Protein AF-A0A356DVW6-F1 (afdb_monomer)

pLDDT: mean 79.83, std 15.51, range [39.25, 96.69]

Secondary structure (DSSP, 8-state):
-HHHHHHHHHHHHHHHHHTT-----PPPPPP-PPPPP-----PPPPPPPPPPPPPPPPPPPPEEEPTTS-HHIIIIISHHHHHHHB--TTT-SEEE---SSS-S----PPP--SSS-S-S---HHHHHHHHHH----SSSS----HHHHHHHHHHH-S-SS--

Structure (mmCIF, N/CA/C/O backbone):
data_AF-A0A356DVW6-F1
#
_entry.id   AF-A0A356DVW6-F1
#
loop_
_atom_site.group_PDB
_atom_site.id
_atom_site.type_symbol
_atom_site.label_atom_id
_atom_site.label_alt_id
_atom_site.label_comp_id
_atom_site.label_asym_id
_atom_site.label_entity_id
_atom_site.label_seq_id
_atom_site.pdbx_PDB_ins_code
_atom_site.Cartn_x
_atom_site.Cartn_y
_atom_site.Cartn_z
_atom_site.occupancy
_atom_site.B_iso_or_equiv
_atom_site.auth_seq_id
_atom_site.auth_comp_id
_atom_site.auth_asym_id
_atom_site.auth_atom_id
_atom_site.pdbx_PDB_model_num
ATOM 1 N N . MET A 1 1 ? 26.347 -46.214 5.905 1.00 57.47 1 MET A N 1
ATOM 2 C CA . MET A 1 1 ? 25.142 -46.327 6.762 1.00 57.47 1 MET A CA 1
ATOM 3 C C . MET A 1 1 ? 25.238 -45.536 8.073 1.00 57.47 1 MET A C 1
ATOM 5 O O . MET A 1 1 ? 24.251 -44.934 8.460 1.00 57.47 1 MET A O 1
ATOM 9 N N . THR A 1 2 ? 26.403 -45.441 8.724 1.00 66.56 2 THR A N 1
ATOM 10 C CA . THR A 1 2 ? 26.584 -44.779 10.038 1.00 66.56 2 THR A CA 1
ATOM 11 C C . THR A 1 2 ? 26.354 -43.258 10.065 1.00 66.56 2 THR A C 1
ATOM 13 O O . THR A 1 2 ? 25.778 -42.752 11.023 1.00 66.56 2 THR A O 1
ATOM 16 N N . LYS A 1 3 ? 26.727 -42.510 9.014 1.00 67.25 3 LYS A N 1
ATOM 17 C CA . LYS A 1 3 ? 26.546 -41.038 8.961 1.00 67.25 3 LYS A CA 1
ATOM 18 C C . LYS A 1 3 ? 25.080 -40.596 8.896 1.00 67.25 3 LYS A C 1
ATOM 20 O O . LYS A 1 3 ? 24.715 -39.588 9.490 1.00 67.25 3 LYS A O 1
ATOM 25 N N . THR A 1 4 ? 24.247 -41.353 8.188 1.00 73.75 4 THR A N 1
ATOM 26 C CA . THR A 1 4 ? 22.813 -41.069 8.054 1.00 73.75 4 THR A CA 1
ATOM 27 C C . THR A 1 4 ? 22.090 -41.325 9.374 1.00 73.75 4 THR A C 1
ATOM 29 O O . THR A 1 4 ? 21.316 -40.487 9.818 1.00 73.75 4 THR A O 1
ATOM 32 N N . VAL A 1 5 ? 22.431 -42.422 10.059 1.00 80.62 5 VAL A N 1
ATOM 33 C CA . VAL A 1 5 ? 21.904 -42.746 11.394 1.00 80.62 5 VAL A CA 1
ATOM 34 C C . VAL A 1 5 ? 22.316 -41.688 12.425 1.00 80.62 5 VAL A C 1
ATOM 36 O O . VAL A 1 5 ? 21.484 -41.249 13.210 1.00 80.62 5 VAL A O 1
ATOM 39 N N . TYR A 1 6 ? 23.559 -41.198 12.375 1.00 82.00 6 TYR A N 1
ATOM 40 C CA . TYR A 1 6 ? 24.027 -40.133 13.270 1.00 82.00 6 TYR A CA 1
ATOM 41 C C . TYR A 1 6 ? 23.313 -38.791 13.034 1.00 82.00 6 TYR A C 1
ATOM 43 O O . TYR A 1 6 ? 22.966 -38.103 13.991 1.00 82.00 6 TYR A O 1
ATOM 51 N N . ARG A 1 7 ? 23.013 -38.440 11.773 1.00 81.25 7 ARG A N 1
ATOM 52 C CA . ARG A 1 7 ? 22.201 -37.251 11.450 1.00 81.25 7 ARG A CA 1
ATOM 53 C C . ARG A 1 7 ? 20.785 -37.356 12.014 1.00 81.25 7 ARG A C 1
ATOM 55 O O . ARG A 1 7 ? 20.313 -36.388 12.597 1.00 81.25 7 ARG A O 1
ATOM 62 N N . TYR A 1 8 ? 20.142 -38.518 11.901 1.00 85.56 8 TYR A N 1
ATOM 63 C CA . TYR A 1 8 ? 18.812 -38.723 12.482 1.00 85.56 8 TYR A CA 1
ATOM 64 C C . TYR A 1 8 ? 18.825 -38.681 14.015 1.00 85.56 8 TYR A C 1
ATOM 66 O O . TYR A 1 8 ? 17.925 -38.090 14.604 1.00 85.56 8 TYR A O 1
ATOM 74 N N . LEU A 1 9 ? 19.860 -39.229 14.661 1.00 86.38 9 LEU A N 1
ATOM 75 C CA . LEU A 1 9 ? 20.010 -39.162 16.119 1.00 86.38 9 LEU A CA 1
ATOM 76 C C . LEU A 1 9 ? 20.205 -37.725 16.625 1.00 86.38 9 LEU A C 1
ATOM 78 O O . LEU A 1 9 ? 19.603 -37.356 17.629 1.00 86.38 9 LEU A O 1
ATOM 82 N N . ILE A 1 10 ? 20.981 -36.897 15.915 1.00 86.62 10 ILE A N 1
ATOM 83 C CA . ILE A 1 10 ? 21.149 -35.477 16.268 1.00 86.62 10 ILE A CA 1
ATOM 84 C C . ILE A 1 10 ? 19.837 -34.707 16.094 1.00 86.62 10 ILE A C 1
ATOM 86 O O . ILE A 1 10 ? 19.467 -33.929 16.971 1.00 86.62 10 ILE A O 1
ATOM 90 N N . SER A 1 11 ? 19.112 -34.933 14.993 1.00 83.31 11 SER A N 1
ATOM 91 C CA . SER A 1 11 ? 17.815 -34.284 14.772 1.00 83.31 11 SER A CA 1
ATOM 92 C C . SER A 1 11 ? 16.787 -34.678 15.838 1.00 83.31 11 SER A C 1
ATOM 94 O O . SER A 1 11 ? 16.086 -33.808 16.347 1.00 83.31 11 SER A O 1
ATOM 96 N N . LEU A 1 12 ? 16.737 -35.957 16.232 1.00 87.00 12 LEU A N 1
ATOM 97 C CA . LEU A 1 12 ? 15.859 -36.437 17.304 1.00 87.00 12 LEU A CA 1
ATOM 98 C C . LEU A 1 12 ? 16.210 -35.797 18.658 1.00 87.00 12 LEU A C 1
ATOM 100 O O . LEU A 1 12 ? 15.318 -35.362 19.383 1.00 87.00 12 LEU A O 1
ATOM 104 N N . ALA A 1 13 ? 17.504 -35.703 18.981 1.00 86.06 13 ALA A N 1
ATOM 105 C CA . ALA A 1 13 ? 17.971 -35.086 20.219 1.00 86.06 13 ALA A CA 1
ATOM 106 C C . ALA A 1 13 ? 17.605 -33.596 20.292 1.00 86.06 13 ALA A C 1
ATOM 108 O O . ALA A 1 13 ? 17.179 -33.125 21.342 1.00 86.06 13 ALA A O 1
ATOM 109 N N . MET A 1 14 ? 17.704 -32.867 19.176 1.00 83.06 14 MET A N 1
ATOM 110 C CA . MET A 1 14 ? 17.333 -31.452 19.129 1.00 83.06 14 MET A CA 1
ATOM 111 C C . MET A 1 14 ? 15.823 -31.259 19.359 1.00 83.06 14 MET A C 1
ATOM 113 O O . MET A 1 14 ? 15.439 -30.411 20.154 1.00 83.06 14 MET A O 1
ATOM 117 N N . ILE A 1 15 ? 14.969 -32.095 18.757 1.00 82.75 15 ILE A N 1
ATOM 118 C CA . ILE A 1 15 ? 13.504 -32.029 18.930 1.00 82.75 15 ILE A CA 1
ATOM 119 C C . ILE A 1 15 ? 13.087 -32.303 20.386 1.00 82.75 15 ILE A C 1
ATOM 121 O O . ILE A 1 15 ? 12.204 -31.626 20.908 1.00 82.75 15 ILE A O 1
ATOM 125 N N . LEU A 1 16 ? 13.747 -33.249 21.063 1.00 79.56 16 LEU A N 1
ATOM 126 C CA . LEU A 1 16 ? 13.478 -33.554 22.474 1.00 79.56 16 LEU A CA 1
ATOM 127 C C . LEU A 1 16 ? 13.781 -32.362 23.395 1.00 79.56 16 LEU A C 1
ATOM 129 O O . LEU A 1 16 ? 12.999 -32.091 24.304 1.00 79.56 16 LEU A O 1
ATOM 133 N N . ILE A 1 17 ? 14.853 -31.610 23.123 1.00 79.19 17 ILE A N 1
ATOM 134 C CA . ILE A 1 17 ? 15.243 -30.431 23.917 1.00 79.19 17 ILE A CA 1
ATOM 135 C C . ILE A 1 17 ? 14.215 -29.294 23.788 1.00 79.19 17 ILE A C 1
ATOM 137 O O . ILE A 1 17 ? 13.972 -28.584 24.758 1.00 79.19 17 ILE A O 1
ATOM 141 N N . LEU A 1 18 ? 13.567 -29.133 22.628 1.00 73.62 18 LEU A N 1
ATOM 142 C CA . LEU A 1 18 ? 12.554 -28.084 22.444 1.00 73.62 18 LEU A CA 1
ATOM 143 C C . LEU A 1 18 ? 11.222 -28.382 23.158 1.00 73.62 18 LEU A C 1
ATOM 145 O O . LEU A 1 18 ? 10.417 -27.474 23.344 1.00 73.62 18 LEU A O 1
ATOM 149 N N . SER A 1 19 ? 10.974 -29.628 23.574 1.00 68.94 19 SER A N 1
ATOM 150 C CA . SER A 1 19 ? 9.682 -30.037 24.149 1.00 68.94 19 SER A CA 1
ATOM 151 C C . SER A 1 19 ? 9.539 -29.821 25.665 1.00 68.94 19 SER A C 1
ATOM 153 O O . SER A 1 19 ? 8.446 -29.995 26.197 1.00 68.94 19 SER A O 1
ATOM 155 N N . THR A 1 20 ? 10.596 -29.400 26.373 1.00 65.00 20 THR A N 1
ATOM 156 C CA . THR A 1 20 ? 10.575 -29.238 27.842 1.00 65.00 20 THR A CA 1
ATOM 157 C C . THR A 1 20 ? 10.182 -27.837 28.327 1.00 65.00 20 THR A C 1
ATOM 159 O O . THR A 1 20 ? 10.237 -27.578 29.521 1.00 65.00 20 THR A O 1
ATOM 162 N N . ALA A 1 21 ? 9.780 -26.918 27.443 1.00 55.66 21 ALA A N 1
ATOM 163 C CA . ALA A 1 21 ? 9.485 -25.523 27.803 1.00 55.66 21 ALA A CA 1
ATOM 164 C C . ALA A 1 21 ? 8.009 -25.255 28.168 1.00 55.66 21 ALA A C 1
ATOM 166 O O . ALA A 1 21 ? 7.517 -24.144 27.985 1.00 55.66 21 ALA A O 1
ATOM 167 N N . CYS A 1 22 ? 7.285 -26.256 28.671 1.00 60.22 22 CYS A N 1
ATOM 168 C CA . CYS A 1 22 ? 5.907 -26.078 29.127 1.00 60.22 22 CYS A CA 1
ATOM 169 C C . CYS A 1 22 ? 5.765 -26.563 30.573 1.00 60.22 22 CYS A C 1
ATOM 171 O O . CYS A 1 22 ? 5.212 -27.626 30.841 1.00 60.22 22 CYS A O 1
ATOM 173 N N . GLU A 1 23 ? 6.305 -25.784 31.511 1.00 64.88 23 GLU A N 1
ATOM 174 C CA . GLU A 1 23 ? 5.979 -25.927 32.929 1.00 64.88 23 GLU A CA 1
ATOM 175 C C . GLU A 1 23 ? 4.848 -24.948 33.284 1.00 64.88 23 GLU A C 1
ATOM 177 O O . GLU A 1 23 ? 4.983 -23.743 33.049 1.00 64.88 23 GLU A O 1
ATOM 182 N N . PRO A 1 24 ? 3.714 -25.425 33.828 1.00 55.06 24 PRO A N 1
ATOM 183 C CA . PRO A 1 24 ? 2.666 -24.546 34.321 1.00 55.06 24 PRO A CA 1
ATOM 184 C C . PRO A 1 24 ? 3.106 -23.873 35.628 1.00 55.06 24 PRO A C 1
ATOM 186 O O . PRO A 1 24 ? 3.535 -24.530 36.576 1.00 55.06 24 PRO A O 1
ATOM 189 N N . LEU A 1 25 ? 2.952 -22.548 35.692 1.00 51.50 25 LEU A N 1
ATOM 190 C CA . LEU A 1 25 ? 3.104 -21.751 36.910 1.00 51.50 25 LEU A CA 1
ATOM 191 C C . LEU A 1 25 ? 2.104 -22.229 37.976 1.00 51.50 25 LEU A C 1
ATOM 193 O O . LEU A 1 25 ? 0.905 -21.964 37.884 1.00 51.50 25 LEU A O 1
ATOM 197 N N . ALA A 1 26 ? 2.598 -22.920 39.003 1.00 51.06 26 ALA A N 1
ATOM 198 C CA . ALA A 1 26 ? 1.823 -23.235 40.194 1.00 51.06 26 ALA A CA 1
ATOM 199 C C . ALA A 1 26 ? 1.551 -21.945 40.990 1.00 51.06 26 ALA A C 1
ATOM 201 O O . ALA A 1 26 ? 2.475 -21.301 41.490 1.00 51.06 26 ALA A O 1
ATOM 202 N N . GLN A 1 27 ? 0.276 -21.563 41.112 1.00 56.81 27 GLN A N 1
ATOM 203 C CA . GLN A 1 27 ? -0.159 -20.513 42.035 1.00 56.81 27 GLN A CA 1
ATOM 204 C C . GLN A 1 27 ? 0.054 -20.962 43.490 1.00 56.81 27 GLN A C 1
ATOM 206 O O . GLN A 1 27 ? -0.269 -22.105 43.828 1.00 56.81 27 GLN A O 1
ATOM 211 N N . PRO A 1 28 ? 0.540 -20.083 44.382 1.00 45.66 28 PRO A N 1
ATOM 212 C CA . PRO A 1 28 ? 0.605 -20.394 45.800 1.00 45.66 28 PRO A CA 1
ATOM 213 C C . PRO A 1 28 ? -0.814 -20.493 46.374 1.00 45.66 28 PRO A C 1
ATOM 215 O O . PRO A 1 28 ? -1.584 -19.534 46.364 1.00 45.66 28 PRO A O 1
ATOM 218 N N . VAL A 1 29 ? -1.150 -21.679 46.881 1.00 45.31 29 VAL A N 1
ATOM 219 C CA . VAL A 1 29 ? -2.338 -21.922 47.702 1.00 45.31 29 VAL A CA 1
ATOM 220 C C . VAL A 1 29 ? -2.224 -21.152 49.014 1.00 45.31 29 VAL A C 1
ATOM 222 O O . VAL A 1 29 ? -1.247 -21.258 49.753 1.00 45.31 29 VAL A O 1
ATOM 225 N N . GLN A 1 30 ? -3.258 -20.364 49.279 1.00 45.75 30 GLN A N 1
ATOM 226 C CA . GLN A 1 30 ? -3.458 -19.570 50.479 1.00 45.75 30 GLN A CA 1
ATOM 227 C C . GLN A 1 30 ? -3.636 -20.488 51.696 1.00 45.75 30 GLN A C 1
ATOM 229 O O . GLN A 1 30 ? -4.574 -21.281 51.756 1.00 45.75 30 GLN A O 1
ATOM 234 N N . SER A 1 31 ? -2.734 -20.380 52.672 1.00 39.25 31 SER A N 1
ATOM 235 C CA . SER A 1 31 ? -2.831 -21.100 53.942 1.00 39.25 31 SER A CA 1
ATOM 236 C C . SER A 1 31 ? -4.092 -20.690 54.702 1.00 39.25 31 SER A C 1
ATOM 238 O O . SER A 1 31 ? -4.245 -19.540 55.114 1.00 39.25 31 SER A O 1
ATOM 240 N N . THR A 1 32 ? -4.981 -21.655 54.925 1.00 45.78 32 THR A N 1
ATOM 241 C CA . THR A 1 32 ? -6.030 -21.591 55.942 1.00 45.78 32 THR A CA 1
ATOM 242 C C . THR A 1 32 ? -5.370 -21.473 57.315 1.00 45.78 32 THR A C 1
ATOM 244 O O . THR A 1 32 ? -4.690 -22.394 57.765 1.00 45.78 32 THR A O 1
ATOM 247 N N . VAL A 1 33 ? -5.541 -20.329 57.978 1.00 42.81 33 VAL A N 1
ATOM 248 C CA . VAL A 1 33 ? -5.127 -20.140 59.371 1.00 42.81 33 VAL A CA 1
ATOM 249 C C . VAL A 1 33 ? -6.218 -20.690 60.286 1.00 42.81 33 VAL A C 1
ATOM 251 O O . VAL A 1 33 ? -7.367 -20.255 60.248 1.00 42.81 33 VAL A O 1
ATOM 254 N N . THR A 1 34 ? -5.823 -21.663 61.101 1.00 45.81 34 THR A N 1
ATOM 255 C CA . THR A 1 34 ? -6.545 -22.217 62.247 1.00 45.81 34 THR A CA 1
ATOM 256 C C . THR A 1 34 ? -6.929 -21.118 63.242 1.00 45.81 34 THR A C 1
ATOM 258 O O . THR A 1 34 ? -6.066 -20.395 63.735 1.00 45.81 34 THR A O 1
ATOM 261 N N . VAL A 1 35 ? -8.219 -21.024 63.564 1.00 47.69 35 VAL A N 1
ATOM 262 C CA . VAL A 1 35 ? -8.774 -20.168 64.626 1.00 47.69 35 VAL A CA 1
ATOM 263 C C . VAL A 1 35 ? -8.683 -20.904 65.970 1.00 47.69 35 VAL A C 1
ATOM 265 O O . VAL A 1 35 ? -9.216 -22.011 66.059 1.00 47.69 35 VAL A O 1
ATOM 268 N N . PRO A 1 36 ? -8.060 -20.332 67.021 1.00 44.75 36 PRO A N 1
ATOM 269 C CA . PRO A 1 36 ? -8.249 -20.780 68.389 1.00 44.75 36 PRO A CA 1
ATOM 270 C C . PRO A 1 36 ? -9.377 -20.011 69.093 1.00 44.75 36 PRO A C 1
ATOM 272 O O . PRO A 1 36 ? -9.767 -18.903 68.733 1.00 44.75 36 PRO A O 1
ATOM 275 N N . GLU A 1 37 ? -9.892 -20.691 70.103 1.00 45.91 37 GLU A N 1
ATOM 276 C CA . GLU A 1 37 ? -11.149 -20.528 70.818 1.00 45.91 37 GLU A CA 1
ATOM 277 C C . GLU A 1 37 ? -11.216 -19.337 71.800 1.00 45.91 37 GLU A C 1
ATOM 279 O O . GLU A 1 37 ? -10.254 -19.023 72.492 1.00 45.91 37 GLU A O 1
ATOM 284 N N . ALA A 1 38 ? -12.410 -18.730 71.842 1.00 47.41 38 ALA A N 1
ATOM 285 C CA . ALA A 1 38 ? -13.109 -18.009 72.919 1.00 47.41 38 ALA A CA 1
ATOM 286 C C . ALA A 1 38 ? -12.361 -17.066 73.897 1.00 47.41 38 ALA A C 1
ATOM 288 O O . ALA A 1 38 ? -11.674 -17.496 74.821 1.00 47.41 38 ALA A O 1
ATOM 289 N N . ALA A 1 39 ? -12.738 -15.778 73.847 1.00 40.53 39 ALA A N 1
ATOM 290 C CA . ALA A 1 39 ? -12.848 -14.900 75.020 1.00 40.53 39 ALA A CA 1
ATOM 291 C C . ALA A 1 39 ? -14.025 -13.900 74.857 1.00 40.53 39 ALA A C 1
ATOM 293 O O . ALA A 1 39 ? -14.335 -13.478 73.747 1.00 40.53 39 ALA A O 1
ATOM 294 N N . LEU A 1 40 ? -14.689 -13.597 75.982 1.00 49.38 40 LEU A N 1
ATOM 295 C CA . LEU A 1 40 ? -15.934 -12.825 76.212 1.00 49.38 40 LEU A CA 1
ATOM 296 C C . LEU A 1 40 ? -16.008 -11.422 75.540 1.00 49.38 40 LEU A C 1
ATOM 298 O O . LEU A 1 40 ? -14.968 -10.838 75.241 1.00 49.38 40 LEU A O 1
ATOM 302 N N . PRO A 1 41 ? -17.215 -10.833 75.358 1.00 47.81 41 PRO A N 1
ATOM 303 C CA . PRO A 1 41 ? -17.428 -9.660 74.519 1.00 47.81 41 PRO A CA 1
ATOM 304 C C . PRO A 1 41 ? -17.046 -8.355 75.229 1.00 47.81 41 PRO A C 1
ATOM 306 O O . PRO A 1 41 ? -17.523 -8.060 76.324 1.00 47.81 41 PRO A O 1
ATOM 309 N N . THR A 1 42 ? -16.247 -7.541 74.545 1.00 55.47 42 THR A N 1
ATOM 310 C CA . THR A 1 42 ? -16.133 -6.098 74.785 1.00 55.47 42 THR A CA 1
ATOM 311 C C . THR A 1 42 ? -16.852 -5.406 73.632 1.00 55.47 42 THR A C 1
ATOM 313 O O . THR A 1 42 ? -16.581 -5.720 72.470 1.00 55.47 42 THR A O 1
ATOM 316 N N . GLU A 1 43 ? -17.793 -4.510 73.939 1.00 58.78 43 GLU A N 1
ATOM 317 C CA . GLU A 1 43 ? -18.569 -3.792 72.925 1.00 58.78 43 GLU A CA 1
ATOM 318 C C . GLU A 1 43 ? -17.649 -3.041 71.957 1.00 58.78 43 GLU A C 1
ATOM 320 O O . GLU A 1 43 ? -16.852 -2.184 72.342 1.00 58.78 43 GLU A O 1
ATOM 325 N N . THR A 1 44 ? -17.747 -3.422 70.686 1.00 64.06 44 THR A N 1
ATOM 326 C CA . THR A 1 44 ? -17.042 -2.807 69.563 1.00 64.06 44 THR A CA 1
ATOM 327 C C . THR A 1 44 ? -17.902 -1.657 69.037 1.00 64.06 44 THR A C 1
ATOM 329 O O . THR A 1 44 ? -19.084 -1.887 68.779 1.00 64.06 44 THR A O 1
ATOM 332 N N . PRO A 1 45 ? -17.363 -0.435 68.867 1.00 60.47 45 PRO A N 1
ATOM 333 C CA . PRO A 1 45 ? -18.106 0.640 68.223 1.00 60.47 45 PRO A CA 1
ATOM 334 C C . PRO A 1 45 ? -18.450 0.247 66.782 1.00 60.47 45 PRO A C 1
ATOM 336 O O . PRO A 1 45 ? -17.621 -0.310 66.061 1.00 60.47 45 PRO A O 1
ATOM 339 N N . GLU A 1 46 ? -19.691 0.525 66.391 1.00 69.06 46 GLU A N 1
ATOM 340 C CA . GLU A 1 46 ? -20.249 0.243 65.069 1.00 69.06 46 GLU A CA 1
ATOM 341 C C . GLU A 1 46 ? -19.324 0.777 63.953 1.00 69.06 46 GLU A C 1
ATOM 343 O O . GLU A 1 46 ? -18.902 1.937 64.011 1.00 69.06 46 GLU A O 1
ATOM 348 N N . PRO A 1 47 ? -18.948 -0.045 62.952 1.00 65.25 47 PRO A N 1
ATOM 349 C CA . PRO A 1 47 ? -18.050 0.391 61.894 1.00 65.25 47 PRO A CA 1
ATOM 350 C C . PRO A 1 47 ? -18.741 1.441 61.020 1.00 65.25 47 PRO A C 1
ATOM 352 O O . PRO A 1 47 ? -19.720 1.157 60.332 1.00 65.25 47 PRO A O 1
ATOM 355 N N . THR A 1 48 ? -18.199 2.658 61.016 1.00 73.31 48 THR A N 1
ATOM 356 C CA . THR A 1 48 ? -18.595 3.716 60.082 1.00 73.31 48 THR A CA 1
ATOM 357 C C . THR A 1 48 ? -18.438 3.214 58.639 1.00 73.31 48 THR A C 1
ATOM 359 O O . THR A 1 48 ? -17.350 2.745 58.286 1.00 73.31 48 THR A O 1
ATOM 362 N N . PRO A 1 49 ? -19.468 3.315 57.776 1.00 69.69 49 PRO A N 1
ATOM 363 C CA . PRO A 1 49 ? -19.354 2.913 56.381 1.00 69.69 49 PRO A CA 1
ATOM 364 C C . PRO A 1 49 ? -18.320 3.792 55.671 1.00 69.69 49 PRO A C 1
ATOM 366 O O . PRO A 1 49 ? -18.448 5.016 55.617 1.00 69.69 49 PRO A O 1
ATOM 369 N N . ILE A 1 50 ? -17.275 3.162 55.136 1.00 76.38 50 ILE A N 1
ATOM 370 C CA . ILE A 1 50 ? -16.264 3.834 54.320 1.00 76.38 50 ILE A CA 1
ATOM 371 C C . ILE A 1 50 ? -16.931 4.188 52.979 1.00 76.38 50 ILE A C 1
ATOM 373 O O . ILE A 1 50 ? -17.481 3.289 52.336 1.00 76.38 50 ILE A O 1
ATOM 377 N N . PRO A 1 51 ? -16.919 5.460 52.537 1.00 76.12 51 PRO A N 1
ATOM 378 C CA . PRO A 1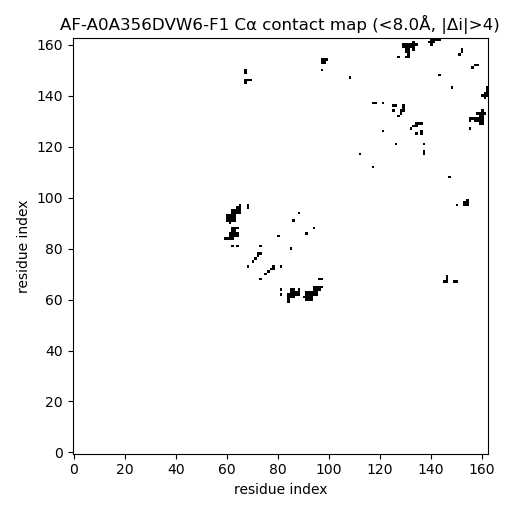 51 ? -17.436 5.812 51.222 1.00 76.12 51 PRO A CA 1
ATOM 379 C C . PRO A 1 51 ? -16.617 5.092 50.138 1.00 76.12 51 PRO A C 1
ATOM 381 O O . PRO A 1 51 ? -15.395 4.981 50.276 1.00 76.12 51 PRO A O 1
ATOM 384 N N . PRO A 1 52 ? -17.250 4.596 49.060 1.00 74.69 52 PRO A N 1
ATOM 385 C CA . PRO A 1 52 ? -16.520 3.943 47.984 1.00 74.69 52 PRO A CA 1
ATOM 386 C C . PRO A 1 52 ? -15.506 4.924 47.383 1.00 74.69 52 PRO A C 1
ATOM 388 O O . PRO A 1 52 ? -15.862 6.026 46.964 1.00 74.69 52 PRO A O 1
ATOM 391 N N . ILE A 1 53 ? -14.233 4.525 47.353 1.00 77.75 53 ILE A N 1
ATOM 392 C CA . ILE A 1 53 ? -13.195 5.243 46.609 1.00 77.75 53 ILE A CA 1
ATOM 393 C C . ILE A 1 53 ? -13.542 5.127 45.119 1.00 77.75 53 ILE A C 1
ATOM 395 O O . ILE A 1 53 ? -13.751 4.006 44.648 1.00 77.75 53 ILE A O 1
ATOM 399 N N . PRO A 1 54 ? -13.607 6.238 44.359 1.00 74.06 54 PRO A N 1
ATOM 400 C CA . PRO A 1 54 ? -13.816 6.158 42.922 1.00 74.06 54 PRO A CA 1
ATOM 401 C C . PRO A 1 54 ? -12.650 5.390 42.292 1.00 74.06 54 PRO A C 1
ATOM 403 O O . PRO A 1 54 ? -11.495 5.808 42.371 1.00 74.06 54 PRO A O 1
ATOM 406 N N . THR A 1 55 ? -12.946 4.244 41.683 1.00 78.19 55 THR A N 1
ATOM 407 C CA . THR A 1 55 ? -11.980 3.514 40.861 1.00 78.19 55 THR A CA 1
ATOM 408 C C . THR A 1 55 ? -11.741 4.310 39.574 1.00 78.19 55 THR A C 1
ATOM 410 O O . THR A 1 55 ? -12.723 4.716 38.942 1.00 78.19 55 THR A O 1
ATOM 413 N N . PRO A 1 56 ? -10.482 4.560 39.162 1.00 70.56 56 PRO A N 1
ATOM 414 C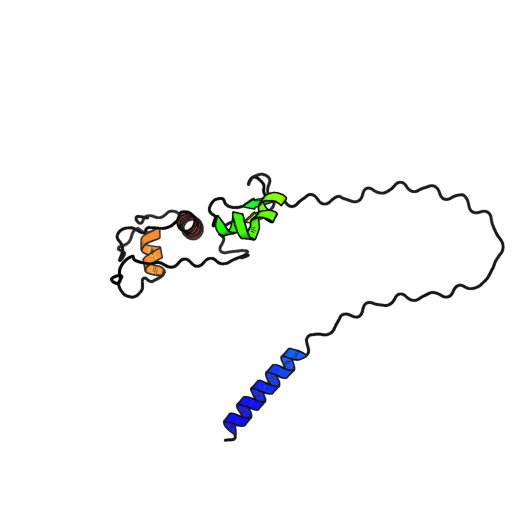 CA . PRO A 1 56 ? -10.198 5.176 37.871 1.00 70.56 56 PRO A CA 1
ATOM 415 C C . PRO A 1 56 ? -10.864 4.359 36.763 1.00 70.56 56 PRO A C 1
ATOM 417 O O . PRO A 1 56 ? -10.582 3.175 36.602 1.00 70.56 56 PRO A O 1
ATOM 420 N N . THR A 1 57 ? -11.790 4.974 36.032 1.00 77.94 57 THR A N 1
ATOM 421 C CA . THR A 1 57 ? -12.367 4.368 34.830 1.00 77.94 57 THR A CA 1
ATOM 422 C C . THR A 1 57 ? -11.374 4.595 33.699 1.00 77.94 57 THR A C 1
ATOM 424 O O . THR A 1 57 ? -11.089 5.748 33.370 1.00 77.94 57 THR A O 1
ATOM 427 N N . GLU A 1 58 ? -10.806 3.526 33.139 1.00 74.12 58 GLU A N 1
ATOM 428 C CA . GLU A 1 58 ? -9.930 3.644 31.972 1.00 74.12 58 GLU A CA 1
ATOM 429 C C . GLU A 1 58 ? -10.711 4.242 30.798 1.00 74.12 58 GLU A C 1
ATOM 431 O O . GLU A 1 58 ? -11.811 3.798 30.459 1.00 74.12 58 GLU A O 1
ATOM 436 N N . ALA A 1 59 ? -10.154 5.294 30.201 1.00 77.25 59 ALA A N 1
ATOM 437 C CA . ALA A 1 59 ? -10.734 5.906 29.018 1.00 77.25 59 ALA A CA 1
ATOM 438 C C . ALA A 1 59 ? -10.608 4.947 27.820 1.00 77.25 59 ALA A C 1
ATOM 440 O O . ALA A 1 59 ? -9.585 4.269 27.690 1.00 77.25 59 ALA A O 1
ATOM 441 N N . PRO A 1 60 ? -11.609 4.897 26.923 1.00 79.62 60 PRO A N 1
ATOM 442 C CA . PRO A 1 60 ? -11.551 4.029 25.756 1.00 79.62 60 PRO A CA 1
ATOM 443 C C . PRO A 1 60 ? -10.394 4.434 24.836 1.00 79.62 60 PRO A C 1
ATOM 445 O O . PRO A 1 60 ? -10.166 5.619 24.578 1.00 79.62 60 PRO A O 1
ATOM 448 N N . VAL A 1 61 ? -9.672 3.436 24.326 1.00 89.19 61 VAL A N 1
ATOM 449 C CA . VAL A 1 61 ? -8.574 3.636 23.376 1.00 89.19 61 VAL A CA 1
ATOM 450 C C . VAL A 1 61 ? -9.137 4.155 22.053 1.00 89.19 61 VAL A C 1
ATOM 452 O O . VAL A 1 61 ? -10.010 3.524 21.456 1.00 89.19 61 VAL A O 1
ATOM 455 N N . LYS A 1 62 ? -8.613 5.299 21.599 1.00 94.31 62 LYS A N 1
ATOM 456 C CA . LYS A 1 62 ? -8.956 5.927 20.319 1.00 94.31 62 LYS A CA 1
ATOM 457 C C . LYS A 1 62 ? -7.861 5.664 19.288 1.00 94.31 62 LYS A C 1
ATOM 459 O O . LYS A 1 62 ? -6.713 6.070 19.487 1.00 94.31 62 LYS A O 1
ATOM 464 N N . VAL A 1 63 ? -8.231 5.038 18.178 1.00 94.50 63 VAL A N 1
ATOM 465 C CA . VAL A 1 63 ? -7.340 4.673 17.073 1.00 94.50 63 VAL A CA 1
ATOM 466 C C . VAL A 1 63 ? -7.783 5.402 15.813 1.00 94.50 63 VAL A C 1
ATOM 468 O O . VAL A 1 63 ? -8.956 5.373 15.442 1.00 94.50 63 VAL A O 1
ATOM 471 N N . TRP A 1 64 ? -6.841 6.052 15.144 1.00 95.50 64 TRP A N 1
ATOM 472 C CA . TRP A 1 64 ? -7.059 6.564 13.800 1.00 95.50 64 TRP A CA 1
ATOM 473 C C . TRP A 1 64 ? -6.599 5.535 12.773 1.00 95.50 64 TRP A C 1
ATOM 475 O O . TRP A 1 64 ? -5.486 5.015 12.860 1.00 95.50 64 TRP A O 1
ATOM 485 N N . PHE A 1 65 ? -7.458 5.261 11.799 1.00 93.25 65 PHE A N 1
ATOM 486 C CA . PHE A 1 65 ? -7.185 4.349 10.696 1.00 93.25 65 PHE A CA 1
ATOM 487 C C . PHE A 1 65 ? -6.872 5.172 9.451 1.00 93.25 65 PHE A C 1
ATOM 489 O O . PHE A 1 65 ? -7.664 6.030 9.060 1.00 93.25 65 PHE A O 1
ATOM 496 N N . GLU A 1 66 ? -5.715 4.926 8.841 1.00 92.31 66 GLU A N 1
ATOM 497 C CA . GLU A 1 66 ? -5.324 5.574 7.594 1.00 92.31 66 GLU A CA 1
ATOM 498 C C . GLU A 1 66 ? -6.378 5.274 6.505 1.00 92.31 66 GLU A C 1
ATOM 500 O O . GLU A 1 66 ? -6.609 4.103 6.192 1.00 92.31 66 GLU A O 1
ATOM 505 N N . PRO A 1 67 ? -7.013 6.293 5.889 1.00 90.25 67 PRO A N 1
ATOM 506 C CA . PRO A 1 67 ? -8.098 6.090 4.921 1.00 90.25 67 PRO A CA 1
ATOM 507 C C . PRO A 1 67 ? -7.695 5.319 3.665 1.00 90.25 67 PRO A C 1
ATOM 509 O O . PRO A 1 67 ? -8.552 4.875 2.910 1.00 90.25 67 PRO A O 1
ATOM 512 N N . ALA A 1 68 ? -6.392 5.218 3.405 1.00 90.06 68 ALA A N 1
ATOM 513 C CA . ALA A 1 68 ? -5.863 4.490 2.269 1.00 90.06 68 ALA A CA 1
ATOM 514 C C . ALA A 1 68 ? -5.585 3.009 2.562 1.00 90.06 68 ALA A C 1
ATOM 516 O O . ALA A 1 68 ? -5.105 2.309 1.673 1.00 90.06 68 ALA A O 1
ATOM 517 N N . LEU A 1 69 ? -5.859 2.519 3.776 1.00 91.00 69 LEU A N 1
ATOM 518 C CA . LEU A 1 69 ? -5.808 1.087 4.072 1.00 91.00 69 LEU A CA 1
ATOM 519 C C . LEU A 1 69 ? -6.804 0.310 3.196 1.00 91.00 69 LEU A C 1
ATOM 521 O O . LEU A 1 69 ? -7.809 0.878 2.765 1.00 91.00 69 LEU A O 1
ATOM 525 N N . PRO A 1 70 ? -6.554 -0.985 2.928 1.00 89.19 70 PRO A N 1
ATOM 526 C CA . PRO A 1 70 ? -7.463 -1.788 2.120 1.00 89.19 70 PRO A CA 1
ATOM 527 C C . PRO A 1 70 ? -8.867 -1.805 2.733 1.00 89.19 70 PRO A C 1
ATOM 529 O O . PRO A 1 70 ? -9.021 -2.141 3.906 1.00 89.19 70 PRO A O 1
ATOM 532 N N . ASN A 1 71 ? -9.897 -1.493 1.942 1.00 88.38 71 ASN A N 1
ATOM 533 C CA . ASN A 1 71 ? -11.279 -1.493 2.443 1.00 88.38 71 ASN A CA 1
ATOM 534 C C . ASN A 1 71 ? -11.689 -2.861 2.992 1.00 88.38 71 ASN A C 1
ATOM 536 O O . ASN A 1 71 ? -12.36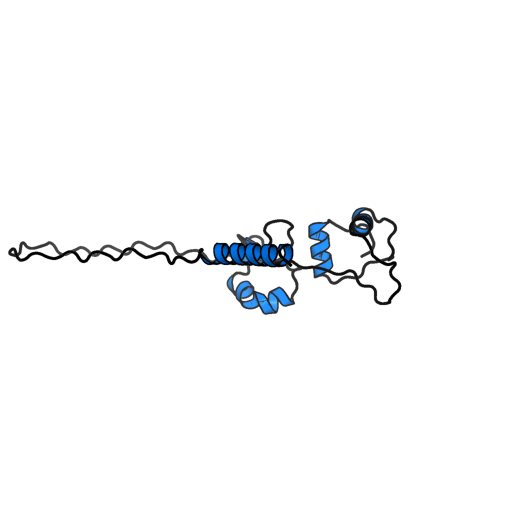4 -2.926 4.006 1.00 88.38 71 ASN A O 1
ATOM 540 N N . ASP A 1 72 ? -11.219 -3.947 2.378 1.00 88.44 72 ASP A N 1
ATOM 541 C CA . ASP A 1 72 ? -11.457 -5.311 2.861 1.00 88.44 72 ASP A CA 1
ATOM 542 C C . ASP A 1 72 ? -10.967 -5.507 4.310 1.00 88.44 72 ASP A C 1
ATOM 544 O O . ASP A 1 72 ? -11.666 -6.085 5.138 1.00 88.44 72 ASP A O 1
ATOM 548 N N . LEU A 1 73 ? -9.820 -4.914 4.667 1.00 88.38 73 LEU A N 1
ATOM 549 C CA . LEU A 1 73 ? -9.301 -4.941 6.036 1.00 88.38 73 LEU A CA 1
ATOM 550 C C . LEU A 1 73 ? -10.200 -4.148 6.995 1.00 88.38 73 LEU A C 1
ATOM 552 O O . LEU A 1 73 ? -10.483 -4.612 8.096 1.00 88.38 73 LEU A O 1
ATOM 556 N N . LEU A 1 74 ? -10.633 -2.949 6.598 1.00 90.62 74 LEU A N 1
ATOM 557 C CA . LEU A 1 74 ? -11.429 -2.064 7.456 1.00 90.62 74 LEU A CA 1
ATOM 558 C C . LEU A 1 74 ? -12.876 -2.546 7.623 1.00 90.62 74 LEU A C 1
ATOM 560 O O . LEU A 1 74 ? -13.437 -2.439 8.711 1.00 90.62 74 LEU A O 1
ATOM 564 N N . GLU A 1 75 ? -13.477 -3.073 6.558 1.00 91.19 75 GLU A N 1
ATOM 565 C CA . GLU A 1 75 ? -14.895 -3.433 6.502 1.00 91.19 75 GLU A CA 1
ATOM 566 C C . GLU A 1 75 ? -15.172 -4.894 6.865 1.00 91.19 75 GLU A C 1
ATOM 568 O O . GLU A 1 75 ? -16.293 -5.190 7.281 1.00 91.19 75 GLU A O 1
ATOM 573 N N . ASN A 1 76 ? -14.185 -5.793 6.764 1.00 89.94 76 ASN A N 1
ATOM 574 C CA . ASN A 1 76 ? -14.364 -7.205 7.113 1.00 89.94 76 ASN A CA 1
ATOM 575 C C . ASN A 1 76 ? -13.602 -7.568 8.390 1.00 89.94 76 ASN A C 1
ATOM 577 O O . ASN A 1 76 ? -14.222 -7.855 9.414 1.00 89.94 76 ASN A O 1
ATOM 581 N N . GLU A 1 77 ? -12.272 -7.503 8.363 1.00 89.19 77 GLU A N 1
ATOM 582 C CA . GLU A 1 77 ? -11.428 -8.004 9.459 1.00 89.19 77 GLU A CA 1
ATOM 583 C C . GLU A 1 77 ? -11.480 -7.108 10.707 1.00 89.19 77 GLU A C 1
ATOM 585 O O . GLU A 1 77 ? -11.601 -7.589 11.835 1.00 89.19 77 GLU A O 1
ATOM 590 N N . LEU A 1 78 ? -11.419 -5.786 10.520 1.00 91.19 78 LEU A N 1
ATOM 591 C CA . LEU A 1 78 ? -11.337 -4.807 11.608 1.00 91.19 78 LEU A CA 1
ATOM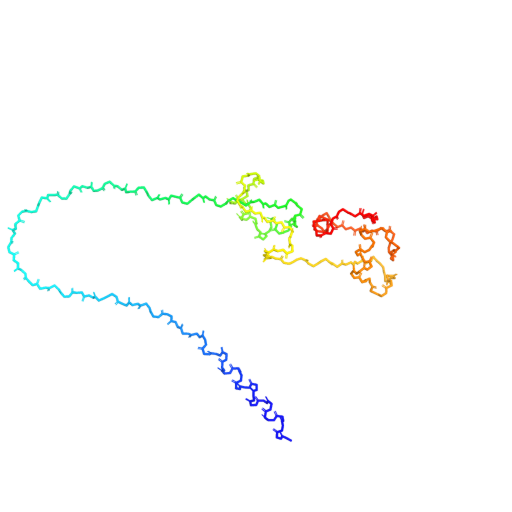 592 C C . LEU A 1 78 ? -12.648 -4.066 11.873 1.00 91.19 78 LEU A C 1
ATOM 594 O O . LEU A 1 78 ? -12.660 -3.160 12.704 1.00 91.19 78 LEU A O 1
ATOM 598 N N . LYS A 1 79 ? -13.758 -4.456 11.237 1.00 93.38 79 LYS A N 1
ATOM 599 C CA . LYS A 1 79 ? -15.035 -3.725 11.297 1.00 93.38 79 LYS A CA 1
ATOM 600 C C . LYS A 1 79 ? -15.453 -3.353 12.718 1.00 93.38 79 LYS A C 1
ATOM 602 O O . LYS A 1 79 ? -15.687 -2.185 13.016 1.00 93.38 79 LYS A O 1
ATOM 607 N N . ALA A 1 80 ? -15.501 -4.341 13.612 1.00 92.69 80 ALA A N 1
ATOM 608 C CA . ALA A 1 80 ? -15.905 -4.128 15.001 1.00 92.69 80 ALA A CA 1
ATOM 609 C C . ALA A 1 80 ? -14.944 -3.188 15.749 1.00 92.69 80 ALA A C 1
ATOM 611 O O . ALA A 1 80 ? -15.370 -2.387 16.578 1.00 92.69 80 ALA A O 1
ATOM 612 N N . PHE A 1 81 ? -13.650 -3.259 15.438 1.00 90.62 81 PHE A N 1
ATOM 613 C CA . PHE A 1 81 ? -12.630 -2.429 16.066 1.00 90.62 81 PHE A CA 1
ATOM 614 C C . PHE A 1 81 ? -12.676 -0.982 15.559 1.00 90.62 81 PHE A C 1
ATOM 616 O O . PHE A 1 81 ? -12.581 -0.048 16.354 1.00 90.62 81 PHE A O 1
ATOM 623 N N . VAL A 1 82 ? -12.900 -0.784 14.257 1.00 92.25 82 VAL A N 1
ATOM 624 C CA . VAL A 1 82 ? -13.132 0.540 13.662 1.00 92.25 82 VAL A CA 1
ATOM 625 C C . VAL A 1 82 ? -14.382 1.185 14.266 1.00 92.25 82 VAL A C 1
ATOM 627 O O . VAL A 1 82 ? -14.342 2.353 14.640 1.00 92.25 82 VAL A O 1
ATOM 630 N N . GLU A 1 83 ? -15.468 0.426 14.439 1.00 92.81 83 GLU A N 1
ATOM 631 C CA . GLU A 1 83 ? -16.714 0.924 15.043 1.00 92.81 83 GLU A CA 1
ATOM 632 C C . GLU A 1 83 ? -16.568 1.277 16.531 1.00 92.81 83 GLU A C 1
ATOM 634 O O . GLU A 1 83 ? -17.177 2.240 16.998 1.00 92.81 83 GLU A O 1
ATOM 639 N N . GLN A 1 84 ? -15.766 0.519 17.285 1.00 92.44 84 GLN A N 1
ATOM 640 C CA . GLN A 1 84 ? -15.594 0.720 18.726 1.00 92.44 84 GLN A CA 1
ATOM 641 C C . GLN A 1 84 ? -14.562 1.802 19.074 1.00 92.44 84 GLN A C 1
ATOM 643 O O . GLN A 1 84 ? -14.740 2.536 20.049 1.00 92.44 84 GLN A O 1
ATOM 648 N N . SER A 1 85 ? -13.472 1.876 18.310 1.00 92.69 85 SER A N 1
ATOM 649 C CA . SER A 1 85 ? -12.277 2.653 18.658 1.00 92.69 85 SER A CA 1
ATOM 650 C C . SER A 1 85 ? -11.889 3.696 17.613 1.00 92.69 85 SER A C 1
ATOM 652 O O . SER A 1 85 ? -10.958 4.464 17.860 1.00 92.69 85 SER A O 1
ATOM 654 N N . GLY A 1 86 ? -12.581 3.758 16.472 1.00 92.31 86 GLY A N 1
ATOM 655 C CA . GLY A 1 86 ? -12.332 4.733 15.414 1.00 92.31 86 GLY A CA 1
ATOM 656 C C . GLY A 1 86 ? -12.470 6.173 15.894 1.00 92.31 86 GLY A C 1
ATOM 657 O O . GLY A 1 86 ? -13.477 6.566 16.483 1.00 92.31 86 GLY A O 1
ATOM 658 N N . ALA A 1 87 ? -11.441 6.973 15.628 1.00 94.06 87 ALA A N 1
ATOM 659 C CA . ALA A 1 87 ? -11.426 8.393 15.936 1.00 94.06 87 ALA A CA 1
ATOM 660 C C . ALA A 1 87 ? -10.706 9.196 14.849 1.00 94.06 87 ALA A C 1
ATOM 662 O O . ALA A 1 87 ? -9.899 8.674 14.080 1.00 94.06 87 ALA A O 1
ATOM 663 N N . GLU A 1 88 ? -10.968 10.500 14.828 1.00 93.75 88 GLU A N 1
ATOM 664 C CA . GLU A 1 88 ? -10.219 11.457 14.017 1.00 93.75 88 GLU A CA 1
ATOM 665 C C . GLU A 1 88 ? -8.738 11.491 14.420 1.00 93.75 88 GLU A C 1
ATOM 667 O O . GLU A 1 88 ? -8.399 11.381 15.602 1.00 93.75 88 GLU A O 1
ATOM 672 N N . LYS A 1 89 ? -7.846 11.750 13.454 1.00 92.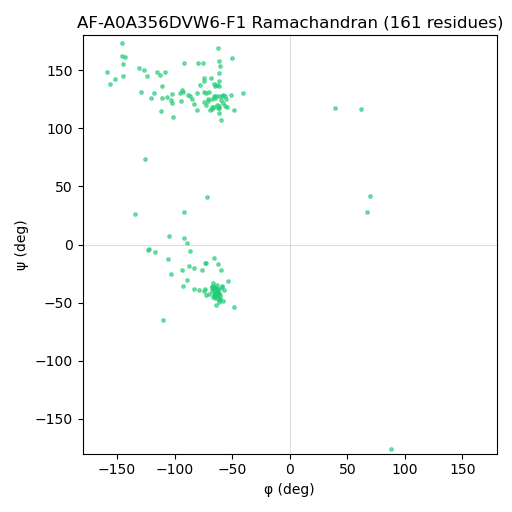75 89 LYS A N 1
ATOM 673 C CA . LYS A 1 89 ? -6.382 11.733 13.663 1.00 92.75 89 LYS A CA 1
ATOM 674 C C . LYS A 1 89 ? -5.908 12.621 14.818 1.00 92.75 89 LYS A C 1
ATOM 676 O O . LYS A 1 89 ? -4.906 12.334 15.463 1.00 92.75 89 LYS A O 1
ATOM 681 N N . LYS A 1 90 ? -6.612 13.729 15.068 1.00 92.69 90 LYS A N 1
ATOM 682 C CA . LYS A 1 90 ? -6.282 14.688 16.137 1.00 92.69 90 LYS A CA 1
ATOM 683 C C . LYS A 1 90 ? -6.679 14.205 17.533 1.00 92.69 90 LYS A C 1
ATOM 685 O O . LYS A 1 90 ? -6.150 14.716 18.512 1.00 92.69 90 LYS A O 1
ATOM 690 N N . GLU A 1 91 ? -7.623 13.275 17.622 1.00 91.06 91 GLU A N 1
ATOM 691 C CA . GLU A 1 91 ? -8.166 12.767 18.884 1.00 91.06 91 GLU A CA 1
ATOM 692 C C . GLU A 1 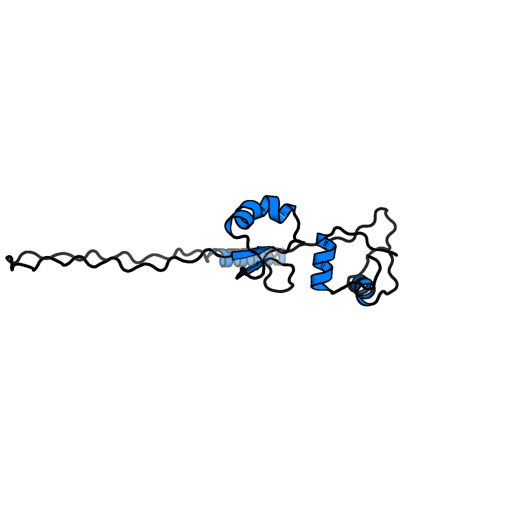91 ? -7.665 11.364 19.231 1.00 91.06 91 GLU A C 1
ATOM 694 O O . GLU A 1 91 ? -7.879 10.891 20.348 1.00 91.06 91 GLU A O 1
ATOM 699 N N . SER A 1 92 ? -7.035 10.684 18.276 1.00 91.62 92 SER A N 1
ATOM 700 C CA . SER A 1 92 ? -6.483 9.348 18.454 1.00 91.62 92 SER A CA 1
ATOM 701 C C . SER A 1 92 ? -5.159 9.372 19.211 1.00 91.62 92 SER A C 1
ATOM 703 O O . SER A 1 92 ? -4.275 10.169 18.894 1.00 91.62 92 SER A O 1
ATOM 705 N N . SER A 1 93 ? -4.988 8.443 20.149 1.00 90.69 93 SER A N 1
ATOM 706 C CA . SER A 1 93 ? -3.698 8.173 20.794 1.00 90.69 93 SER A CA 1
ATOM 707 C C . SER A 1 93 ? -2.859 7.149 20.024 1.00 90.69 93 SER A C 1
ATOM 709 O O . SER A 1 93 ? -1.647 7.089 20.217 1.00 90.69 93 SER A O 1
ATOM 711 N N . LEU A 1 94 ? -3.490 6.365 19.143 1.00 90.56 94 LEU A N 1
ATOM 712 C CA . LEU A 1 94 ? -2.854 5.354 18.300 1.00 90.56 94 LEU A CA 1
ATOM 713 C C . LEU A 1 94 ? -3.216 5.568 16.830 1.00 90.56 94 LEU A C 1
ATOM 715 O O . LEU A 1 94 ? -4.301 6.050 16.513 1.00 90.56 94 LEU A O 1
ATOM 719 N N . GLN A 1 95 ? -2.316 5.180 15.931 1.00 91.69 95 GLN A N 1
ATOM 720 C CA . GLN A 1 95 ? -2.524 5.274 14.488 1.00 91.69 95 GLN A CA 1
ATOM 721 C C . GLN A 1 95 ? -2.212 3.929 13.841 1.00 91.69 95 GLN A C 1
ATOM 723 O O . GLN A 1 95 ? -1.154 3.357 14.096 1.00 91.69 95 GLN A O 1
ATOM 728 N N . LEU A 1 96 ? -3.121 3.454 12.993 1.00 91.44 96 LEU A N 1
ATOM 729 C CA . LEU A 1 96 ? -2.873 2.347 12.081 1.00 91.44 96 LEU A CA 1
ATOM 730 C C . LEU A 1 96 ? -2.620 2.928 10.689 1.00 91.44 96 LEU A C 1
ATOM 732 O O . LEU A 1 96 ? -3.530 3.472 10.068 1.00 91.44 96 LEU A O 1
ATOM 736 N N . THR A 1 97 ? -1.377 2.844 10.224 1.00 91.81 97 THR A N 1
ATOM 737 C CA . THR A 1 97 ? -0.928 3.391 8.935 1.00 91.81 97 THR A CA 1
ATOM 738 C C . THR A 1 97 ? 0.155 2.498 8.321 1.00 91.81 97 THR A C 1
ATOM 740 O O . THR A 1 97 ? 0.611 1.542 8.950 1.00 91.81 97 THR A O 1
ATOM 743 N N . PHE A 1 98 ? 0.561 2.801 7.089 1.00 90.00 98 PHE A N 1
ATOM 744 C CA . PHE A 1 98 ? 1.719 2.181 6.454 1.00 90.00 98 PHE A CA 1
ATOM 745 C C . PHE A 1 98 ? 2.997 2.696 7.117 1.00 90.00 98 PHE A C 1
ATOM 747 O O . PHE A 1 98 ? 3.229 3.901 7.175 1.00 90.00 98 PHE A O 1
ATOM 754 N N . SER A 1 99 ? 3.821 1.787 7.631 1.00 86.62 99 SER A N 1
ATOM 755 C CA . SER A 1 99 ? 5.062 2.138 8.317 1.00 86.62 99 SER A CA 1
ATOM 756 C C . SER A 1 99 ? 6.088 1.011 8.180 1.00 86.62 99 SER A C 1
ATOM 758 O O . SER A 1 99 ? 5.701 -0.157 8.254 1.00 86.62 99 SER A O 1
ATOM 760 N N . PRO A 1 100 ? 7.387 1.331 8.018 1.00 81.19 100 PRO A N 1
ATOM 761 C CA . PRO A 1 100 ? 8.464 0.347 8.129 1.00 81.19 100 PRO A CA 1
ATOM 762 C C . PRO A 1 100 ? 8.728 -0.088 9.582 1.00 81.19 100 PRO A C 1
ATOM 764 O O . PRO A 1 100 ? 9.404 -1.088 9.808 1.00 81.19 100 PRO A O 1
ATOM 767 N N . GLU A 1 101 ? 8.232 0.663 10.569 1.00 82.69 101 GLU A N 1
ATOM 768 C CA . GLU A 1 101 ? 8.421 0.407 12.000 1.00 82.69 101 GLU A CA 1
ATOM 769 C C . GLU A 1 101 ? 7.091 0.084 12.691 1.00 82.69 101 GLU A C 1
ATOM 771 O O . GLU A 1 101 ? 6.048 0.631 12.325 1.00 82.69 101 GLU A O 1
ATOM 776 N N . GLY A 1 102 ? 7.130 -0.755 13.734 1.00 79.56 102 GLY A N 1
ATOM 777 C CA . GLY A 1 102 ? 5.934 -1.111 14.509 1.00 79.56 102 GLY A CA 1
ATOM 778 C C . GLY A 1 102 ? 4.952 -1.992 13.733 1.00 79.56 102 GLY A C 1
ATOM 779 O O . GLY A 1 102 ? 3.747 -1.758 13.780 1.00 79.56 102 GLY A O 1
ATOM 780 N N . GLU A 1 103 ? 5.471 -2.976 12.994 1.00 81.19 103 GLU A N 1
ATOM 781 C CA . GLU A 1 103 ? 4.691 -3.833 12.098 1.00 81.19 103 GLU A CA 1
ATOM 782 C C . GLU A 1 103 ? 3.617 -4.639 12.847 1.00 81.19 103 GLU A C 1
ATOM 784 O O . GLU A 1 103 ? 3.914 -5.460 13.715 1.00 81.19 103 GLU A O 1
ATOM 789 N N . LEU A 1 104 ? 2.354 -4.406 12.482 1.00 82.50 104 LEU A N 1
ATOM 790 C CA . LEU A 1 104 ? 1.198 -5.188 12.939 1.00 82.50 104 LEU A CA 1
ATOM 791 C C . LEU A 1 104 ? 0.697 -6.161 11.863 1.00 82.50 104 LEU A C 1
ATOM 793 O O . LEU A 1 104 ? 0.055 -7.159 12.180 1.00 82.50 104 LEU A O 1
ATOM 797 N N . SER A 1 105 ? 0.962 -5.850 10.591 1.00 81.12 105 SER A N 1
ATOM 798 C CA . SER A 1 105 ? 0.550 -6.626 9.421 1.00 81.12 105 SER A CA 1
ATOM 799 C C . SER A 1 105 ? 1.434 -6.281 8.225 1.00 81.12 105 SER A C 1
ATOM 801 O O . SER A 1 105 ? 1.828 -5.125 8.065 1.00 81.12 105 SER A O 1
ATOM 803 N N . GLN A 1 106 ? 1.651 -7.255 7.340 1.00 83.69 106 GLN A N 1
ATOM 804 C CA . GLN A 1 106 ? 2.429 -7.090 6.114 1.00 83.69 106 GLN A CA 1
ATOM 805 C C . GLN A 1 106 ? 1.532 -7.159 4.875 1.00 83.69 106 GLN A C 1
ATOM 807 O O . GLN A 1 106 ? 0.693 -8.052 4.760 1.00 83.69 106 GLN A O 1
ATOM 812 N N . TRP A 1 107 ? 1.749 -6.250 3.924 1.00 81.56 107 TRP A N 1
ATOM 813 C CA . TRP A 1 107 ? 1.099 -6.270 2.613 1.00 81.56 107 TRP A CA 1
ATOM 814 C C . TRP A 1 107 ? 2.157 -6.365 1.518 1.00 81.56 107 TRP A C 1
ATOM 816 O O . TRP A 1 107 ? 3.094 -5.568 1.482 1.00 81.56 107 TRP A O 1
ATOM 826 N N . ILE A 1 108 ? 2.014 -7.355 0.634 1.00 82.50 108 ILE A N 1
ATOM 827 C CA . ILE A 1 108 ? 2.931 -7.584 -0.486 1.00 82.50 108 ILE A CA 1
ATOM 828 C C . ILE A 1 108 ? 2.186 -7.275 -1.779 1.00 82.50 108 ILE A C 1
ATOM 830 O O . ILE A 1 108 ? 1.236 -7.969 -2.141 1.00 82.50 108 ILE A O 1
ATOM 834 N N . PHE A 1 109 ? 2.637 -6.242 -2.483 1.00 82.56 109 PHE A N 1
ATOM 835 C CA . PHE A 1 109 ? 2.122 -5.882 -3.799 1.00 82.56 109 PHE A CA 1
ATOM 836 C C . PHE A 1 109 ? 3.011 -6.493 -4.882 1.00 82.56 109 PHE A C 1
ATOM 838 O O . PHE A 1 109 ? 4.233 -6.362 -4.838 1.00 82.56 109 PHE A O 1
ATOM 845 N N . ALA A 1 110 ? 2.397 -7.162 -5.857 1.00 83.06 110 ALA A N 1
ATOM 846 C CA . ALA A 1 110 ? 3.099 -7.725 -7.003 1.00 83.06 110 ALA A CA 1
ATOM 847 C C . ALA A 1 110 ? 2.896 -6.839 -8.237 1.00 83.06 110 ALA A C 1
ATOM 849 O O . ALA A 1 110 ? 1.764 -6.506 -8.591 1.00 83.06 110 ALA A O 1
ATOM 850 N N . LEU A 1 111 ? 3.993 -6.492 -8.912 1.00 82.38 111 LEU A N 1
ATOM 851 C CA . LEU A 1 111 ? 3.952 -5.850 -10.223 1.00 82.38 111 LEU A CA 1
ATOM 852 C C . LEU A 1 111 ? 3.536 -6.892 -11.265 1.00 82.38 111 LEU A C 1
ATOM 854 O O . LEU A 1 111 ? 4.209 -7.906 -11.447 1.00 82.38 111 LEU A O 1
ATOM 858 N N . VAL A 1 112 ? 2.419 -6.640 -11.943 1.00 80.94 112 VAL A N 1
ATOM 859 C CA . VAL A 1 112 ? 1.875 -7.522 -12.980 1.00 80.94 112 VAL A CA 1
ATOM 860 C C . VAL A 1 112 ? 1.695 -6.742 -14.274 1.00 80.94 112 VAL A C 1
ATOM 862 O O . VAL A 1 112 ? 1.335 -5.568 -14.250 1.00 80.94 112 VAL A O 1
ATOM 865 N N . ALA A 1 113 ? 1.907 -7.398 -15.413 1.00 77.19 113 ALA A N 1
ATOM 866 C CA . ALA A 1 113 ? 1.518 -6.851 -16.704 1.00 77.19 113 ALA A CA 1
ATOM 867 C C . ALA A 1 113 ? 0.386 -7.665 -17.320 1.00 77.19 113 ALA A C 1
ATOM 869 O O . ALA A 1 113 ? 0.357 -8.889 -17.177 1.00 77.19 113 ALA A O 1
ATOM 870 N N . PRO A 1 114 ? -0.522 -7.005 -18.054 1.00 70.88 114 PRO A N 1
ATOM 871 C CA . PRO A 1 114 ? -1.689 -7.656 -18.634 1.00 70.88 114 PRO A CA 1
ATOM 872 C C . PRO A 1 114 ? -1.351 -8.697 -19.719 1.00 70.88 114 PRO A C 1
ATOM 874 O O . PRO A 1 114 ? -2.226 -9.481 -20.075 1.00 70.88 114 PRO A O 1
ATOM 877 N N . PHE A 1 115 ? -0.106 -8.760 -20.217 1.00 67.12 115 PHE A N 1
ATOM 878 C CA . PHE A 1 115 ? 0.342 -9.737 -21.219 1.00 67.12 115 PHE A CA 1
ATOM 879 C C . PHE A 1 115 ? 1.805 -10.162 -20.986 1.00 67.12 115 PHE A C 1
ATOM 881 O O . PHE A 1 115 ? 2.586 -9.419 -20.395 1.00 67.12 115 PHE A O 1
ATOM 888 N N . ALA A 1 116 ? 2.176 -11.357 -21.461 1.00 55.97 116 ALA A N 1
ATOM 889 C CA . ALA A 1 116 ? 3.423 -12.078 -21.159 1.00 55.97 116 ALA A CA 1
ATOM 890 C C . ALA A 1 116 ? 4.716 -11.499 -21.787 1.00 55.97 116 ALA A C 1
ATOM 892 O O . ALA A 1 116 ? 5.550 -12.252 -22.284 1.00 55.97 116 ALA A O 1
ATOM 893 N N . THR A 1 117 ? 4.887 -10.177 -21.817 1.00 58.34 117 THR A N 1
ATOM 894 C CA . THR A 1 117 ? 6.051 -9.533 -22.457 1.00 58.34 117 THR A CA 1
ATOM 895 C C . THR A 1 117 ? 6.689 -8.431 -21.616 1.00 58.34 117 THR A C 1
ATOM 897 O O . THR A 1 117 ? 7.305 -7.526 -22.174 1.00 58.34 117 THR A O 1
ATOM 900 N N . VAL A 1 118 ? 6.571 -8.476 -20.287 1.00 58.16 118 VAL A N 1
ATOM 901 C CA . VAL A 1 118 ? 7.551 -7.749 -19.465 1.00 58.16 118 VAL A CA 1
ATOM 902 C C . VAL A 1 118 ? 8.823 -8.566 -19.514 1.00 58.16 118 VAL A C 1
ATOM 904 O O . VAL A 1 118 ? 8.774 -9.781 -19.329 1.00 58.16 118 VAL A O 1
ATOM 907 N N . THR A 1 119 ? 9.937 -7.901 -19.797 1.00 58.53 119 THR A N 1
ATOM 908 C CA . THR A 1 119 ? 11.277 -8.441 -19.596 1.00 58.53 119 THR A CA 1
ATOM 909 C C . THR A 1 119 ? 11.317 -9.200 -18.271 1.00 58.53 119 THR A C 1
ATOM 911 O O . THR A 1 119 ? 10.825 -8.687 -17.263 1.00 58.53 119 THR A O 1
ATOM 914 N N . ASP A 1 120 ? 11.840 -10.427 -18.294 1.00 63.72 120 ASP A N 1
ATOM 915 C CA . ASP A 1 120 ? 11.982 -11.258 -17.102 1.00 63.72 120 ASP A CA 1
ATOM 916 C C . ASP A 1 120 ? 12.618 -10.427 -15.981 1.00 63.72 120 ASP A C 1
ATOM 918 O O . ASP A 1 120 ? 13.754 -9.976 -16.097 1.00 63.72 120 ASP A O 1
ATOM 922 N N . SER A 1 121 ? 11.852 -10.229 -14.907 1.00 71.88 121 SER A N 1
ATOM 923 C CA . SER A 1 121 ? 12.188 -9.494 -13.681 1.00 71.88 121 SER A CA 1
ATOM 924 C C . SER A 1 121 ? 12.498 -7.994 -13.825 1.00 71.88 121 SER A C 1
ATOM 926 O O . SER A 1 121 ? 13.506 -7.585 -14.385 1.00 71.88 121 SER A O 1
ATOM 928 N N . VAL A 1 122 ? 11.653 -7.173 -13.195 1.00 84.00 122 VAL A N 1
ATOM 929 C CA . VAL A 1 122 ? 12.010 -5.822 -12.743 1.00 84.00 122 VAL A CA 1
ATOM 930 C C . VAL A 1 122 ? 12.637 -5.952 -11.359 1.00 84.00 122 VAL A C 1
ATOM 932 O O . VAL A 1 122 ? 12.038 -6.564 -10.469 1.00 84.00 122 VAL A O 1
ATOM 935 N N . THR A 1 123 ? 13.819 -5.378 -11.159 1.00 89.12 123 THR A N 1
ATOM 936 C CA . THR A 1 123 ? 14.446 -5.316 -9.834 1.00 89.12 123 THR A CA 1
ATOM 937 C C . THR A 1 123 ? 13.852 -4.191 -8.983 1.00 89.12 123 THR A C 1
ATOM 939 O O . THR A 1 123 ? 13.336 -3.196 -9.493 1.00 89.12 123 THR A O 1
ATOM 942 N N . THR A 1 124 ? 13.956 -4.314 -7.656 1.00 89.88 124 THR A N 1
ATOM 943 C CA . THR A 1 124 ? 13.538 -3.245 -6.734 1.00 89.88 124 THR A CA 1
ATOM 944 C C . THR A 1 124 ? 14.301 -1.944 -6.988 1.00 89.88 124 THR A C 1
ATOM 946 O O . THR A 1 124 ? 13.714 -0.875 -6.886 1.00 89.88 124 THR A O 1
ATOM 949 N N . GLU A 1 125 ? 15.585 -2.021 -7.346 1.00 93.38 125 GLU A N 1
ATOM 950 C CA . GLU A 1 125 ? 16.405 -0.843 -7.651 1.00 93.38 125 GLU A CA 1
ATOM 951 C C . GLU A 1 125 ? 15.898 -0.112 -8.898 1.00 9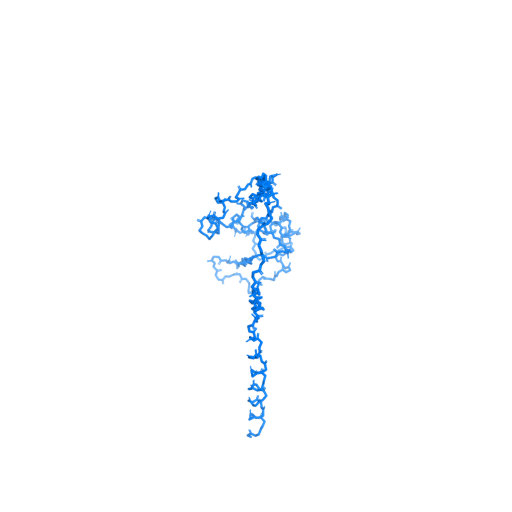3.38 125 GLU A C 1
ATOM 953 O O . GLU A 1 125 ? 15.703 1.097 -8.842 1.00 93.38 125 GLU A O 1
ATOM 958 N N . GLU A 1 126 ? 15.592 -0.829 -9.984 1.00 92.44 126 GLU A N 1
ATOM 959 C CA . GLU A 1 126 ? 15.014 -0.228 -11.197 1.00 92.44 126 GLU A CA 1
ATOM 960 C C . GLU A 1 126 ? 13.635 0.387 -10.935 1.00 92.44 126 GLU A C 1
ATOM 962 O O . GLU A 1 126 ? 13.331 1.470 -11.436 1.00 92.44 126 GLU A 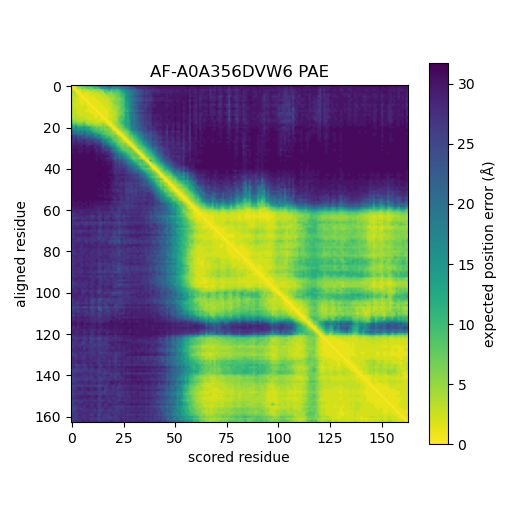O 1
ATOM 967 N N . PHE A 1 127 ? 12.798 -0.285 -10.136 1.00 92.56 127 PHE A N 1
ATOM 968 C CA . PHE A 1 127 ? 11.505 0.260 -9.725 1.00 92.56 127 PHE A CA 1
ATOM 969 C C . PHE A 1 127 ? 11.668 1.548 -8.909 1.00 92.56 127 PHE A C 1
ATOM 971 O 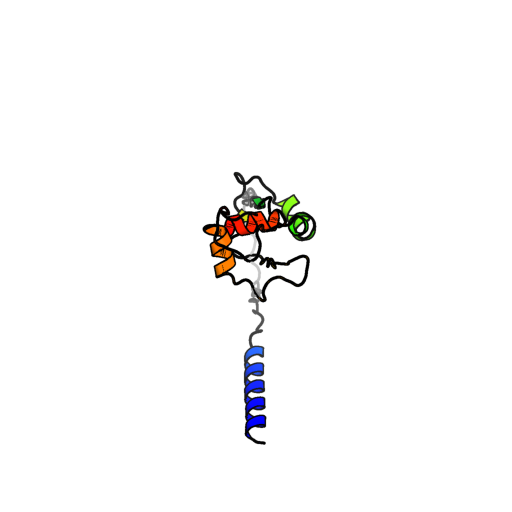O . PHE A 1 127 ? 10.986 2.535 -9.186 1.00 92.56 127 PHE A O 1
ATOM 978 N N . LEU A 1 128 ? 12.572 1.560 -7.926 1.00 94.56 128 LEU A N 1
ATOM 979 C CA . LEU A 1 128 ? 12.811 2.738 -7.093 1.00 94.56 128 LEU A CA 1
ATOM 980 C C . LEU A 1 128 ? 13.441 3.884 -7.887 1.00 94.56 128 LEU A C 1
ATOM 982 O O . LEU A 1 128 ? 13.063 5.030 -7.671 1.00 94.56 128 LEU A O 1
ATOM 986 N N . ASP A 1 129 ? 14.333 3.598 -8.835 1.00 95.12 129 ASP A N 1
ATOM 987 C CA . ASP A 1 129 ? 14.930 4.615 -9.704 1.00 95.12 129 ASP A CA 1
ATOM 988 C C . ASP A 1 129 ? 13.887 5.228 -10.656 1.00 95.12 129 ASP A C 1
ATOM 990 O O . ASP A 1 129 ? 13.821 6.448 -10.827 1.00 95.12 129 ASP A O 1
ATOM 994 N N . PHE A 1 130 ? 12.977 4.413 -11.203 1.00 95.00 130 PHE A N 1
ATOM 995 C CA . PHE A 1 130 ? 11.808 4.920 -11.928 1.00 95.00 130 PHE A CA 1
ATOM 996 C C . PHE A 1 130 ? 10.910 5.783 -11.035 1.00 95.00 130 PHE A C 1
ATOM 998 O O . PHE A 1 130 ? 10.524 6.887 -11.425 1.00 95.00 130 PHE A O 1
ATOM 1005 N N . TRP A 1 131 ? 10.591 5.302 -9.832 1.00 95.69 131 TRP A N 1
ATOM 1006 C CA . TRP A 1 131 ? 9.700 5.991 -8.904 1.00 95.69 131 TRP A CA 1
ATOM 1007 C C . TRP A 1 131 ? 10.282 7.331 -8.453 1.00 95.69 131 TRP A C 1
ATOM 1009 O O . TRP A 1 131 ? 9.616 8.353 -8.563 1.00 95.69 131 TRP A O 1
ATOM 1019 N N . GLN A 1 132 ? 11.523 7.349 -7.971 1.00 96.00 132 GLN A N 1
ATOM 1020 C CA . GLN A 1 132 ? 12.123 8.510 -7.309 1.00 96.00 132 GLN A CA 1
ATOM 1021 C C . GLN A 1 132 ? 12.833 9.457 -8.277 1.00 96.00 132 GLN A C 1
ATOM 1023 O O . GLN A 1 132 ? 12.856 10.661 -8.029 1.00 96.00 132 GLN A O 1
ATOM 1028 N N . ASN A 1 133 ? 13.388 8.940 -9.380 1.00 95.62 133 ASN A N 1
ATOM 1029 C CA . ASN A 1 133 ? 14.199 9.724 -10.315 1.00 95.62 133 ASN A CA 1
ATOM 1030 C C . ASN A 1 133 ? 13.586 9.824 -11.723 1.00 95.62 133 ASN A C 1
ATOM 1032 O O . ASN A 1 133 ? 14.104 10.570 -12.555 1.00 95.62 133 ASN A O 1
ATOM 1036 N N . GLY A 1 134 ? 12.488 9.113 -12.012 1.00 93.31 134 GLY A N 1
ATOM 1037 C CA . GLY A 1 134 ? 11.860 9.116 -13.338 1.00 93.31 134 GLY A CA 1
ATOM 1038 C C . GLY A 1 134 ? 12.723 8.453 -14.416 1.00 93.31 134 GLY A C 1
ATOM 1039 O O . GLY A 1 134 ? 12.662 8.849 -15.582 1.00 93.31 134 GLY A O 1
ATOM 1040 N N . ALA A 1 135 ? 13.568 7.494 -14.024 1.00 93.88 135 ALA A N 1
ATOM 1041 C CA . ALA A 1 135 ? 14.486 6.795 -14.916 1.00 93.88 135 ALA A CA 1
ATOM 1042 C C . ALA A 1 135 ? 13.770 5.986 -16.015 1.00 93.88 135 ALA A C 1
ATOM 1044 O O . ALA A 1 135 ? 12.557 5.782 -15.991 1.00 93.88 135 ALA A O 1
ATOM 1045 N N . SER A 1 136 ? 14.528 5.504 -17.005 1.00 90.50 136 SER A N 1
ATOM 1046 C CA . SER A 1 136 ? 13.979 4.607 -18.028 1.00 90.50 136 SER A CA 1
ATOM 1047 C C . SER A 1 136 ? 13.528 3.299 -17.383 1.00 90.50 136 SER A C 1
ATOM 1049 O O . SER A 1 136 ? 14.319 2.634 -16.723 1.00 90.50 136 SER A O 1
ATOM 1051 N N . PHE A 1 137 ? 12.285 2.899 -17.636 1.00 88.88 137 PHE A N 1
ATOM 1052 C CA . PHE A 1 137 ? 11.679 1.713 -17.043 1.00 88.88 137 PHE A CA 1
ATOM 1053 C C . PHE A 1 137 ? 11.018 0.844 -18.121 1.00 88.88 137 PHE A C 1
ATOM 1055 O O . PHE A 1 137 ? 10.599 1.379 -19.153 1.00 88.88 137 PHE A O 1
ATOM 1062 N N . PRO A 1 138 ? 10.909 -0.486 -17.931 1.00 86.38 138 PRO A N 1
ATOM 1063 C CA . PRO A 1 138 ? 10.281 -1.367 -18.920 1.00 86.38 138 PRO A CA 1
ATOM 1064 C C . PRO A 1 138 ? 8.815 -1.029 -19.229 1.00 86.38 138 PRO A C 1
ATOM 1066 O O . PRO A 1 138 ? 8.317 -1.389 -20.294 1.00 86.38 138 PRO A O 1
ATOM 1069 N N . ALA A 1 139 ? 8.129 -0.329 -18.320 1.00 84.62 139 ALA A N 1
ATOM 1070 C CA . ALA A 1 139 ? 6.806 0.243 -18.545 1.00 84.62 139 ALA A CA 1
ATOM 1071 C C . ALA A 1 139 ? 6.875 1.773 -18.666 1.00 84.62 139 ALA A C 1
ATOM 1073 O O . ALA A 1 139 ? 7.687 2.432 -18.022 1.00 84.62 139 ALA A O 1
ATOM 1074 N N . THR A 1 140 ? 5.985 2.351 -19.472 1.00 86.31 140 THR A N 1
ATOM 1075 C CA . THR A 1 140 ? 5.872 3.811 -19.635 1.00 86.31 140 THR A CA 1
ATOM 1076 C C . THR A 1 140 ? 5.031 4.482 -18.551 1.00 86.31 140 THR A C 1
ATOM 1078 O O . THR A 1 140 ? 5.109 5.698 -18.388 1.00 86.31 140 THR A O 1
ATOM 1081 N N . GLU A 1 141 ? 4.188 3.705 -17.876 1.00 89.31 141 GLU A N 1
ATOM 1082 C CA . GLU A 1 141 ? 3.256 4.132 -16.837 1.00 89.31 141 GLU A CA 1
ATOM 1083 C C . GLU A 1 141 ? 2.949 2.925 -15.945 1.00 89.31 141 GLU A C 1
ATOM 1085 O O . GLU A 1 141 ? 2.784 1.809 -16.451 1.00 89.31 141 GLU A O 1
ATOM 1090 N N . LEU A 1 142 ? 2.897 3.136 -14.632 1.00 90.50 142 LEU A N 1
ATOM 1091 C CA . LEU A 1 142 ? 2.423 2.129 -13.689 1.00 90.50 142 LEU A CA 1
ATOM 1092 C C . LEU A 1 142 ? 0.939 2.346 -13.436 1.00 90.50 142 LEU A C 1
ATOM 1094 O O . LEU A 1 142 ? 0.525 3.451 -13.145 1.00 90.50 142 LEU A O 1
ATOM 1098 N N . VAL A 1 143 ? 0.139 1.288 -13.494 1.00 90.38 143 VAL A N 1
ATOM 1099 C CA . VAL A 1 143 ? -1.275 1.360 -13.110 1.00 90.38 143 VAL A CA 1
ATOM 1100 C C . VAL A 1 143 ? -1.450 0.564 -11.830 1.00 90.38 143 VAL A C 1
ATOM 1102 O O . VAL A 1 143 ? -1.074 -0.607 -11.771 1.00 90.38 143 VAL A O 1
ATOM 1105 N N . MET A 1 144 ? -2.015 1.190 -10.801 1.00 91.00 144 MET A N 1
ATOM 1106 C CA . MET A 1 144 ? -2.201 0.563 -9.495 1.00 91.00 144 MET A CA 1
ATOM 1107 C C . MET A 1 144 ? -3.485 1.023 -8.807 1.00 91.00 144 MET A C 1
ATOM 1109 O O . MET A 1 144 ? -4.097 2.028 -9.163 1.00 91.00 144 MET A O 1
ATOM 1113 N N . GLU A 1 145 ? -3.905 0.246 -7.816 1.00 91.00 145 GLU A N 1
ATOM 1114 C CA . GLU A 1 145 ? -5.035 0.583 -6.955 1.00 91.00 145 GLU A CA 1
ATOM 1115 C C . GLU A 1 145 ? -4.625 1.684 -5.947 1.00 91.00 145 GLU A C 1
ATOM 1117 O O . GLU A 1 145 ? -3.439 1.878 -5.661 1.00 91.00 145 GLU A O 1
ATOM 1122 N N . LYS A 1 146 ? -5.594 2.452 -5.430 1.00 90.94 146 LYS A N 1
ATOM 1123 C CA . LYS A 1 146 ? -5.344 3.630 -4.585 1.00 90.94 146 LYS A CA 1
ATOM 1124 C C . LYS A 1 146 ? -4.603 3.293 -3.292 1.00 90.94 146 LYS A C 1
ATOM 1126 O O . LYS A 1 146 ? -3.748 4.074 -2.878 1.00 90.94 146 LYS A O 1
ATOM 1131 N N . THR A 1 147 ? -4.901 2.159 -2.666 1.00 91.50 147 THR A N 1
ATOM 1132 C CA . THR A 1 147 ? -4.194 1.675 -1.480 1.00 91.50 147 THR A CA 1
ATOM 1133 C C . THR A 1 147 ? -2.741 1.352 -1.798 1.00 91.50 147 THR A C 1
ATOM 1135 O O . THR A 1 147 ? -1.854 1.768 -1.054 1.00 91.50 147 THR A O 1
ATOM 1138 N N . ALA A 1 148 ? -2.476 0.672 -2.917 1.00 92.00 148 ALA A N 1
ATOM 1139 C CA . ALA A 1 148 ? -1.106 0.386 -3.342 1.00 92.00 148 ALA A CA 1
ATOM 1140 C C . ALA A 1 148 ? -0.322 1.686 -3.579 1.00 92.00 148 ALA A C 1
ATOM 1142 O O . ALA A 1 148 ? 0.781 1.845 -3.058 1.00 92.00 148 ALA A O 1
ATOM 1143 N N . PHE A 1 149 ? -0.926 2.649 -4.283 1.00 93.44 149 PHE A N 1
ATOM 1144 C CA . PHE A 1 149 ? -0.332 3.968 -4.501 1.00 93.44 149 PHE A CA 1
ATOM 1145 C C . PHE A 1 149 ? -0.016 4.686 -3.185 1.00 93.44 149 PHE A C 1
ATOM 1147 O O . PHE A 1 149 ? 1.096 5.174 -2.996 1.00 93.44 149 PHE A O 1
ATOM 1154 N N . ALA A 1 150 ? -0.968 4.727 -2.251 1.00 92.75 150 ALA A N 1
ATOM 1155 C CA . ALA A 1 150 ? -0.771 5.382 -0.965 1.00 92.75 150 ALA A CA 1
ATOM 1156 C C . ALA A 1 150 ? 0.310 4.700 -0.117 1.00 92.75 150 ALA A C 1
ATOM 1158 O O . ALA A 1 150 ? 1.143 5.391 0.462 1.00 92.75 150 ALA A O 1
ATOM 1159 N N . GLY A 1 151 ? 0.333 3.365 -0.077 1.00 91.75 151 GLY A N 1
ATOM 1160 C CA . GLY A 1 151 ? 1.365 2.606 0.628 1.00 91.75 151 GLY A CA 1
ATOM 1161 C C . GLY A 1 151 ? 2.757 2.879 0.061 1.00 91.75 151 GLY A C 1
ATOM 1162 O O . GLY A 1 151 ? 3.668 3.236 0.807 1.00 91.75 151 GLY A O 1
ATOM 1163 N N . LEU A 1 152 ? 2.911 2.798 -1.264 1.00 93.00 152 LEU A N 1
ATOM 1164 C CA . LEU A 1 152 ? 4.178 3.089 -1.944 1.00 93.00 152 LEU A CA 1
ATOM 1165 C C . LEU A 1 152 ? 4.625 4.536 -1.725 1.00 93.00 152 LEU A C 1
ATOM 1167 O O . LEU A 1 152 ? 5.790 4.777 -1.422 1.00 93.00 152 LEU A O 1
ATOM 1171 N N . LYS A 1 153 ? 3.697 5.492 -1.795 1.00 93.88 153 LYS A N 1
ATOM 1172 C CA . LYS A 1 153 ? 3.973 6.904 -1.529 1.00 93.88 153 LYS A CA 1
ATOM 1173 C C . LYS A 1 153 ? 4.420 7.154 -0.089 1.00 93.88 153 LYS A C 1
ATOM 1175 O O . LYS A 1 153 ? 5.346 7.929 0.132 1.00 93.88 153 LYS A O 1
ATOM 1180 N N . THR A 1 154 ? 3.794 6.506 0.891 1.00 92.38 154 THR A N 1
ATOM 1181 C CA . THR A 1 154 ? 4.210 6.618 2.297 1.00 92.38 154 THR A CA 1
ATOM 1182 C C . THR A 1 154 ? 5.611 6.048 2.513 1.00 92.38 154 THR A C 1
ATOM 1184 O O . THR A 1 154 ? 6.393 6.625 3.264 1.00 92.38 154 THR A O 1
ATOM 1187 N N . MET A 1 155 ? 5.952 4.953 1.827 1.00 90.25 155 MET A N 1
ATOM 1188 C CA . MET A 1 155 ? 7.251 4.287 1.969 1.00 90.25 155 MET A CA 1
ATOM 1189 C C . MET A 1 155 ? 8.384 4.984 1.204 1.00 90.25 155 MET A C 1
ATOM 1191 O O . MET A 1 155 ? 9.508 5.045 1.700 1.00 90.25 155 MET A O 1
ATOM 1195 N N . TYR A 1 156 ? 8.111 5.495 0.001 1.00 93.19 156 TYR A N 1
ATOM 1196 C CA . TYR A 1 156 ? 9.142 5.935 -0.950 1.00 93.19 156 TYR A CA 1
ATOM 1197 C C . TYR A 1 156 ? 9.036 7.404 -1.376 1.00 93.19 156 TYR A C 1
ATOM 1199 O O . TYR A 1 156 ? 9.922 7.885 -2.086 1.00 93.19 156 TYR A O 1
ATOM 1207 N N . GLY A 1 157 ? 8.002 8.123 -0.930 1.00 94.38 157 GLY A N 1
ATOM 1208 C CA . GLY A 1 157 ? 7.730 9.514 -1.297 1.00 94.38 157 GLY A CA 1
ATOM 1209 C C . GLY A 1 157 ? 6.883 9.659 -2.564 1.00 94.38 157 GLY A C 1
ATOM 1210 O O . GLY A 1 157 ? 6.413 8.679 -3.139 1.00 94.38 157 GLY A O 1
ATOM 1211 N N . GLU A 1 158 ? 6.671 10.904 -2.998 1.00 96.06 158 GLU A N 1
ATOM 1212 C CA . GLU A 1 158 ? 5.928 11.196 -4.231 1.00 96.06 158 GLU A CA 1
ATOM 1213 C C . GLU A 1 158 ? 6.674 10.653 -5.466 1.00 96.06 158 GLU A C 1
ATOM 1215 O O . GLU A 1 158 ? 7.891 10.837 -5.564 1.00 96.06 158 GLU A O 1
ATOM 1220 N N . PRO A 1 159 ? 5.973 10.016 -6.417 1.00 96.69 159 PRO A N 1
ATOM 1221 C CA . PRO A 1 159 ? 6.591 9.518 -7.635 1.00 96.69 159 PRO A CA 1
ATOM 1222 C C . PRO A 1 159 ? 6.919 10.654 -8.609 1.00 96.69 159 PRO A C 1
ATOM 1224 O O . PRO A 1 159 ? 6.135 11.581 -8.817 1.00 96.69 159 PRO A O 1
ATOM 1227 N N . VAL A 1 160 ? 8.072 10.534 -9.258 1.00 96.56 160 VAL A N 1
ATOM 1228 C CA . VAL A 1 160 ? 8.486 11.317 -10.430 1.00 96.56 160 VAL A CA 1
ATOM 1229 C C . VAL A 1 160 ? 8.116 10.584 -11.723 1.00 96.56 160 VAL A C 1
ATOM 1231 O O . VAL A 1 160 ? 7.738 11.218 -12.710 1.00 96.56 160 VAL A O 1
ATOM 1234 N N . GLY A 1 161 ? 8.214 9.249 -11.720 1.00 91.12 161 GLY A N 1
ATOM 1235 C CA . GLY A 1 161 ? 7.723 8.397 -12.801 1.00 91.12 161 GLY A CA 1
ATOM 1236 C C . GLY A 1 161 ? 6.207 8.522 -12.998 1.00 91.12 161 GLY A C 1
ATOM 1237 O O . GLY A 1 161 ? 5.477 8.934 -12.098 1.00 91.12 161 GLY A O 1
ATOM 1238 N N . LYS A 1 162 ? 5.715 8.167 -14.190 1.00 93.38 162 LYS A N 1
ATOM 1239 C CA . LYS A 1 162 ? 4.271 8.172 -14.478 1.00 93.38 162 LYS A CA 1
ATOM 1240 C C . LYS A 1 162 ? 3.587 6.990 -13.790 1.00 93.38 162 LYS A C 1
ATOM 1242 O O . LYS A 1 162 ? 3.963 5.844 -14.054 1.00 93.38 162 LYS A O 1
ATOM 1247 N N . VAL A 1 163 ? 2.591 7.272 -12.954 1.00 90.94 163 VAL A N 1
ATOM 1248 C CA . VAL A 1 163 ? 1.805 6.289 -12.191 1.00 90.94 163 VAL A CA 1
ATOM 1249 C C . VAL A 1 163 ? 0.327 6.665 -12.114 1.00 90.94 163 VAL A C 1
ATOM 1251 O O . VAL A 1 163 ? 0.028 7.852 -12.386 1.00 90.94 163 VAL A O 1
#

Foldseek 3Di:
DVVVVVVVVVVVVVVVVVPPPDDDDDDDDDDDDDDDDDDDDDDDPDDDDDPDDDDDDDDAAAEEEDPLPDVCCCVPVCVVVCVRRYDDPVPHPYYDDQDPPPDPDDDDDDQDDPDDDQDPDDDPVLVLCCFDVVDDDSDQAGDDDSSVVRNCCVVRNGGPGHD

Mean predicted aligned error: 17.35 Å

Radius of gyration: 31.57 Å; Cα contacts (8 Å, |Δi|>4): 115; chains: 1; bounding box: 47×61×99 Å

Sequence (163 aa):
MTKTVYRYLISLAMILILSTACEPLAQPVQSTVTVPEAALPTETPEPTPIPPIPTPTEAPVKVWFEPALPNDLLENELKAFVEQSGAEKKESSLQLTFSPEGELSQWIFALVAPFATVTDSVTTEEFLDFWQNGASFPATELVMEKTAFAGLKTMYGEPVGKV

Solvent-accessible surface area (backbone atoms only — not comparable to full-atom values): 10958 Å² total; per-residue (Å²): 118,68,71,62,55,50,52,51,52,52,55,51,54,54,54,57,66,68,67,71,83,76,77,81,85,80,76,86,81,79,80,82,78,85,82,83,83,88,81,84,90,73,92,71,80,82,80,77,82,77,77,83,76,84,73,86,75,82,76,84,69,30,32,15,69,45,89,50,55,56,62,64,49,52,68,62,78,34,31,69,54,48,74,74,22,56,38,58,74,90,72,24,85,41,76,52,68,83,59,98,64,85,77,86,77,87,86,86,85,79,94,78,70,99,56,101,73,69,72,87,76,82,51,72,66,56,53,48,40,17,32,65,68,42,45,92,53,102,58,87,57,51,87,77,55,70,36,58,50,46,47,48,31,68,75,67,42,77,64,61,32,55,102